Protein AF-A0A948VVG9-F1 (afdb_monomer)

Foldseek 3Di:
DDDPAQAELLFWKKFAALDDDDPDQRIAIDGNVDPPDPVGPDMDANVDPCNNPDDPVVSLVVLVVVLCCCCVPSVDDSVSSVVRSVSHVVNVVVCVVVVNPDD

pLDDT: mean 84.15, std 14.09, range [35.78, 97.31]

Secondary structure (DSSP, 8-state):
--------GGGEEEEE---SSSSS-SEEEEETTSPP-TT-SEEEETTSHHHHHS-HHHHHHHHHHHHHHHHHTS---HHHHHHHHTTSHHHHHHHHHTT----

Solvent-accessible surface area (backbone atoms only — not comparable to full-atom values): 6092 Å² total; per-residue (Å²): 135,84,81,94,54,77,31,55,69,86,28,31,25,42,35,34,45,84,70,89,83,63,103,60,74,57,34,44,62,47,45,65,86,54,74,84,59,86,90,35,93,38,73,51,36,44,88,32,66,69,50,63,73,40,52,78,67,55,41,50,52,49,48,53,50,48,53,49,42,43,32,74,71,59,62,40,59,60,66,52,43,48,59,26,53,52,34,21,57,64,55,45,55,51,39,51,74,76,69,52,76,84,131

Sequence (103 aa):
MGSEYDIPLERAQINWEPQEGLNLPPVEVVGSNVDDDFRYDNSWGASNIEFVEASKQEKLEMLFAQFVFITAVDGMPADAALKAFRQIPEFRASLAKIGWQGD

Radius of gyration: 12.96 Å; Cα contacts (8 Å, |Δi|>4): 135; chains: 1; bounding box: 31×29×36 Å

Mean predicted aligned error: 6.01 Å

Structure (mmCIF, N/CA/C/O backbone):
data_AF-A0A948VVG9-F1
#
_entry.id   AF-A0A948VVG9-F1
#
loop_
_atom_site.group_PDB
_atom_site.id
_atom_site.type_symbol
_atom_site.label_atom_id
_atom_site.label_alt_id
_atom_site.label_comp_id
_atom_site.label_asym_id
_atom_site.label_entity_id
_atom_site.label_seq_id
_atom_site.pdbx_PDB_ins_code
_atom_site.Cartn_x
_atom_site.Cartn_y
_atom_site.Cartn_z
_atom_site.occupancy
_atom_site.B_iso_or_equiv
_atom_site.auth_seq_id
_atom_site.auth_comp_id
_atom_site.auth_asym_id
_atom_site.auth_atom_id
_atom_site.pdbx_PDB_model_num
ATOM 1 N N . MET A 1 1 ? -1.911 -16.455 -12.155 1.00 35.78 1 MET A N 1
ATOM 2 C CA . MET A 1 1 ? -1.390 -17.292 -11.055 1.00 35.78 1 MET A CA 1
ATOM 3 C C . MET A 1 1 ? -1.424 -16.422 -9.820 1.00 35.78 1 MET A C 1
ATOM 5 O O . MET A 1 1 ? -0.815 -15.365 -9.850 1.00 35.78 1 MET A O 1
ATOM 9 N N . GLY A 1 2 ? -2.281 -16.762 -8.858 1.00 43.09 2 GLY A N 1
ATOM 10 C CA . GLY A 1 2 ? -2.575 -15.905 -7.713 1.00 43.09 2 GLY A CA 1
ATOM 11 C C . GLY A 1 2 ? -1.442 -15.894 -6.698 1.00 43.09 2 GLY A C 1
ATOM 12 O O . GLY A 1 2 ? -0.865 -16.939 -6.406 1.00 43.09 2 GLY A O 1
ATOM 13 N N . SER A 1 3 ? -1.157 -14.727 -6.141 1.00 45.66 3 SER A N 1
ATOM 14 C CA . SER A 1 3 ? -0.496 -14.622 -4.848 1.00 45.66 3 SER A CA 1
ATOM 15 C C . SER A 1 3 ? -1.575 -14.538 -3.766 1.00 45.66 3 SER A C 1
ATOM 17 O O . SER A 1 3 ? -1.950 -13.469 -3.300 1.00 45.66 3 SER A O 1
ATOM 19 N N . GLU A 1 4 ? -2.088 -15.700 -3.353 1.00 54.66 4 GLU A N 1
ATOM 20 C CA . GLU A 1 4 ? -2.772 -15.881 -2.059 1.00 54.66 4 GLU A CA 1
ATOM 21 C C . GLU A 1 4 ? -1.749 -15.867 -0.907 1.00 54.66 4 GLU A C 1
ATOM 23 O O . GLU A 1 4 ? -1.745 -16.745 -0.047 1.00 54.66 4 GLU A O 1
ATOM 28 N N . TYR A 1 5 ? -0.820 -14.911 -0.908 1.00 74.69 5 TYR A N 1
ATOM 29 C CA . TYR A 1 5 ? 0.186 -14.812 0.138 1.00 74.69 5 TYR A CA 1
ATOM 30 C C . TYR A 1 5 ? 0.089 -13.462 0.816 1.00 74.69 5 TYR A C 1
ATOM 32 O O . TYR A 1 5 ? 0.200 -12.411 0.193 1.00 74.69 5 TYR A O 1
ATOM 40 N N . ASP A 1 6 ? -0.116 -13.534 2.122 1.00 91.19 6 ASP A N 1
ATOM 41 C CA . ASP A 1 6 ? -0.043 -12.394 3.009 1.00 91.19 6 ASP A CA 1
ATOM 42 C C . ASP A 1 6 ? 1.380 -11.834 3.009 1.00 91.19 6 ASP A C 1
ATOM 44 O O . ASP A 1 6 ? 2.344 -12.534 3.332 1.00 91.19 6 ASP A O 1
ATOM 48 N N . ILE A 1 7 ? 1.501 -10.558 2.660 1.00 92.88 7 ILE A N 1
ATOM 49 C CA . ILE A 1 7 ? 2.765 -9.831 2.677 1.00 92.88 7 ILE A CA 1
ATOM 50 C C . ILE A 1 7 ? 2.794 -9.017 3.969 1.00 92.88 7 ILE A C 1
ATOM 52 O O . ILE A 1 7 ? 1.956 -8.130 4.144 1.00 92.88 7 ILE A O 1
ATOM 56 N N . PRO A 1 8 ? 3.716 -9.310 4.904 1.00 93.38 8 PRO A N 1
ATOM 57 C CA . PRO A 1 8 ? 3.755 -8.597 6.171 1.00 93.38 8 PRO A CA 1
ATOM 58 C C . PRO A 1 8 ? 4.069 -7.123 5.927 1.00 93.38 8 PRO A C 1
ATOM 60 O O . PRO A 1 8 ? 4.902 -6.791 5.081 1.00 93.38 8 PRO A O 1
ATOM 63 N N . LEU A 1 9 ? 3.433 -6.249 6.709 1.00 94.38 9 LEU A N 1
ATOM 64 C CA . LEU A 1 9 ? 3.561 -4.794 6.594 1.00 94.38 9 LEU A CA 1
ATOM 65 C C . LEU A 1 9 ? 5.013 -4.309 6.486 1.00 94.38 9 LEU A C 1
ATOM 67 O O . LEU A 1 9 ? 5.316 -3.431 5.688 1.00 94.38 9 LEU A O 1
ATOM 71 N N . GLU A 1 10 ? 5.920 -4.894 7.266 1.00 93.56 10 GLU A N 1
ATOM 72 C CA . GLU A 1 10 ? 7.334 -4.501 7.308 1.00 93.56 10 GLU A CA 1
ATOM 73 C C . GLU A 1 10 ? 8.108 -4.796 6.014 1.00 93.56 10 GLU A C 1
ATOM 75 O O . GLU A 1 10 ? 9.197 -4.267 5.818 1.00 93.56 10 GLU A O 1
ATOM 80 N N . ARG A 1 11 ? 7.551 -5.637 5.139 1.00 92.44 11 ARG A N 1
ATOM 81 C CA . ARG A 1 11 ? 8.155 -6.042 3.867 1.00 92.44 11 ARG A CA 1
ATOM 82 C C . ARG A 1 11 ? 7.355 -5.564 2.667 1.00 92.44 11 ARG A C 1
ATOM 84 O O . ARG A 1 11 ? 7.749 -5.869 1.551 1.00 92.44 11 ARG A O 1
ATOM 91 N N . ALA A 1 12 ? 6.233 -4.885 2.875 1.00 93.38 12 ALA A N 1
ATOM 92 C CA . ALA A 1 12 ? 5.348 -4.510 1.790 1.00 93.38 12 ALA A CA 1
ATOM 93 C C . ALA A 1 12 ? 5.981 -3.421 0.918 1.00 93.38 12 ALA A C 1
ATOM 95 O O . ALA A 1 12 ? 6.333 -2.345 1.401 1.00 93.38 1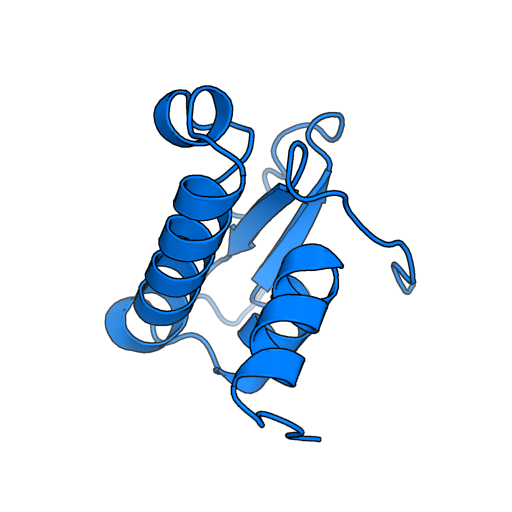2 ALA A O 1
ATOM 96 N N . GLN A 1 13 ? 6.083 -3.701 -0.373 1.00 93.12 13 GLN A N 1
ATOM 97 C CA . GLN A 1 13 ? 6.386 -2.731 -1.411 1.00 93.12 13 GLN A CA 1
ATOM 98 C C . GLN A 1 13 ? 5.235 -2.728 -2.412 1.00 93.12 13 GLN A C 1
ATOM 100 O O . GLN A 1 13 ? 4.774 -3.783 -2.837 1.00 93.12 13 GLN A O 1
ATOM 105 N N . ILE A 1 14 ? 4.744 -1.544 -2.745 1.00 92.56 14 ILE A N 1
ATOM 106 C CA . ILE A 1 14 ? 3.654 -1.317 -3.686 1.00 92.56 14 ILE A CA 1
ATOM 107 C C . ILE A 1 14 ? 4.277 -0.884 -5.003 1.00 92.56 14 ILE A C 1
ATOM 109 O O . ILE A 1 14 ? 5.036 0.082 -5.015 1.00 92.56 14 ILE A O 1
ATOM 113 N N . ASN A 1 15 ? 3.914 -1.555 -6.088 1.00 91.50 15 ASN A N 1
ATOM 114 C CA . ASN A 1 15 ? 4.293 -1.198 -7.448 1.00 91.50 15 ASN A CA 1
ATOM 115 C C . ASN A 1 15 ? 3.026 -0.814 -8.224 1.00 91.50 15 ASN A C 1
ATOM 117 O O . ASN A 1 15 ? 1.991 -1.469 -8.070 1.00 91.50 15 ASN A O 1
ATOM 121 N N . TRP A 1 16 ? 3.071 0.240 -9.034 1.00 91.06 16 TRP A N 1
ATOM 122 C CA . TRP A 1 16 ? 1.933 0.634 -9.870 1.00 91.06 16 TRP A CA 1
ATOM 123 C C . TRP A 1 16 ? 2.383 1.359 -11.135 1.00 91.06 16 TRP A C 1
ATOM 125 O O . TRP A 1 16 ? 3.464 1.940 -11.195 1.00 91.06 16 TRP A O 1
ATOM 135 N N . GLU A 1 17 ? 1.548 1.303 -12.166 1.00 85.94 17 GLU A N 1
ATOM 136 C CA . GLU A 1 17 ? 1.791 2.004 -13.424 1.00 85.94 17 GLU A CA 1
ATOM 137 C C . GLU A 1 17 ? 0.461 2.518 -13.979 1.00 85.94 17 GLU A C 1
ATOM 139 O O . GLU A 1 17 ? -0.475 1.726 -14.124 1.00 85.94 17 GLU A O 1
ATOM 144 N N . PRO A 1 18 ? 0.361 3.812 -14.329 1.00 71.56 18 PRO A N 1
ATOM 145 C CA . PRO A 1 18 ? -0.877 4.349 -14.871 1.00 71.56 18 PRO A CA 1
ATOM 146 C C . PRO A 1 18 ? -1.305 3.871 -16.262 1.00 71.56 18 PRO A C 1
ATOM 148 O O . PRO A 1 18 ? -2.399 4.216 -16.712 1.00 71.56 18 PRO A O 1
ATOM 151 N N . GLN A 1 19 ? -0.465 3.112 -16.969 1.00 65.62 19 GLN A N 1
ATOM 152 C CA . GLN A 1 19 ? -0.664 2.805 -18.385 1.00 65.62 19 GLN A CA 1
ATOM 153 C C . GLN A 1 19 ? -1.526 1.567 -18.662 1.00 65.62 19 GLN A C 1
ATOM 155 O O . GLN A 1 19 ? -1.280 0.463 -18.178 1.00 65.62 19 GLN A O 1
ATOM 160 N N . GLU A 1 20 ? -2.468 1.734 -19.592 1.00 62.16 20 GLU A N 1
ATOM 161 C CA . GLU A 1 20 ? -3.092 0.639 -20.333 1.00 62.16 20 GLU A CA 1
ATOM 162 C C . GLU A 1 20 ? -2.134 0.134 -21.429 1.00 62.16 20 GLU A C 1
ATOM 164 O O . GLU A 1 20 ? -1.714 0.902 -22.294 1.00 62.16 20 GLU A O 1
ATOM 169 N N . GLY A 1 21 ? -1.807 -1.163 -21.443 1.00 58.03 21 GLY A N 1
ATOM 170 C CA . GLY A 1 21 ? -1.099 -1.770 -22.584 1.00 58.03 21 GLY A CA 1
ATOM 171 C C . GLY A 1 21 ? -0.225 -2.979 -22.263 1.00 58.03 21 GLY A C 1
ATOM 172 O O . GLY A 1 21 ? 0.027 -3.806 -23.141 1.00 58.03 21 GLY A O 1
ATOM 173 N N . LEU A 1 22 ? 0.193 -3.136 -21.009 1.00 59.75 22 LEU A N 1
ATOM 174 C CA . LEU A 1 22 ? 0.822 -4.359 -20.514 1.00 59.75 22 LEU A CA 1
ATOM 175 C C . LEU A 1 22 ? -0.275 -5.213 -19.860 1.00 59.75 22 LEU A C 1
ATOM 177 O O . LEU A 1 22 ? -1.089 -4.688 -19.110 1.00 59.75 22 LEU A O 1
ATOM 181 N N . ASN A 1 23 ? -0.336 -6.521 -20.136 1.00 67.31 23 ASN A N 1
ATOM 182 C CA . ASN A 1 23 ? -1.279 -7.464 -19.493 1.00 67.31 23 ASN A CA 1
ATOM 183 C C . ASN A 1 23 ? -0.918 -7.712 -18.006 1.00 67.31 23 ASN A C 1
ATOM 185 O O . ASN A 1 23 ? -0.811 -8.854 -17.554 1.00 67.31 23 ASN A O 1
ATOM 189 N N . LEU A 1 24 ? -0.662 -6.644 -17.258 1.00 65.56 24 LEU A N 1
ATOM 190 C CA . LEU A 1 24 ? -0.222 -6.628 -15.872 1.00 65.56 24 LEU A CA 1
ATOM 191 C C . LEU A 1 24 ? -1.322 -6.038 -14.990 1.00 65.56 24 LEU A C 1
ATOM 193 O O . LEU A 1 24 ? -2.131 -5.244 -15.473 1.00 65.56 24 LEU A O 1
ATOM 197 N N . PRO A 1 25 ? -1.396 -6.425 -13.706 1.00 69.19 25 PRO A N 1
ATOM 198 C CA . PRO A 1 25 ? -2.278 -5.731 -12.784 1.00 69.19 25 PRO A CA 1
ATOM 199 C C . PRO A 1 25 ? -1.815 -4.267 -12.637 1.00 69.19 25 PRO A C 1
ATOM 201 O O . PRO A 1 25 ? -0.611 -4.029 -12.553 1.00 69.19 25 PRO A O 1
ATOM 204 N N . PRO A 1 26 ? -2.736 -3.288 -12.581 1.00 81.69 26 PRO A N 1
ATOM 205 C CA . PRO A 1 26 ? -2.381 -1.863 -12.514 1.00 81.69 26 PRO A CA 1
ATOM 206 C C . PRO A 1 26 ? -1.688 -1.484 -11.195 1.00 81.69 26 PRO A C 1
ATOM 208 O O . PRO A 1 26 ? -0.943 -0.512 -11.136 1.00 81.69 26 PRO A O 1
ATOM 211 N N . VAL A 1 27 ? -1.916 -2.275 -10.141 1.00 89.62 27 VAL A N 1
ATOM 212 C CA . VAL A 1 27 ? -1.256 -2.162 -8.837 1.00 89.62 27 VAL A CA 1
ATOM 213 C C . VAL A 1 27 ? -0.900 -3.565 -8.351 1.00 89.62 27 VAL A C 1
ATOM 215 O O . VAL A 1 27 ? -1.725 -4.481 -8.420 1.00 89.62 27 VAL A O 1
ATOM 218 N N . GLU A 1 28 ? 0.305 -3.726 -7.820 1.00 91.19 28 GLU A N 1
ATOM 219 C CA . GLU A 1 28 ? 0.812 -4.954 -7.216 1.00 91.19 28 GLU A CA 1
ATOM 220 C C . GLU A 1 28 ? 1.426 -4.647 -5.843 1.00 91.19 28 GLU A C 1
ATOM 222 O O . GLU A 1 28 ? 1.966 -3.567 -5.615 1.00 91.19 28 GLU A O 1
ATOM 227 N N . VAL A 1 29 ? 1.330 -5.594 -4.908 1.00 91.50 29 VAL A N 1
ATOM 228 C CA . VAL A 1 29 ? 2.093 -5.557 -3.656 1.00 91.50 29 VAL A CA 1
ATOM 229 C C . VAL A 1 29 ? 3.037 -6.747 -3.666 1.00 91.50 29 VAL A C 1
ATOM 231 O O . VAL A 1 29 ? 2.601 -7.878 -3.872 1.00 91.50 29 VAL A O 1
ATOM 234 N N . VAL A 1 30 ? 4.319 -6.490 -3.434 1.00 90.50 30 VAL A N 1
ATOM 235 C CA . VAL A 1 30 ? 5.386 -7.490 -3.358 1.00 90.50 30 VAL A CA 1
ATOM 236 C C . VAL A 1 30 ? 6.094 -7.414 -2.005 1.00 90.50 30 VAL A C 1
ATOM 238 O O . VAL A 1 30 ? 5.949 -6.449 -1.252 1.00 90.50 30 VAL A O 1
ATOM 241 N N . GLY A 1 31 ? 6.833 -8.467 -1.657 1.00 87.62 31 GLY A N 1
ATOM 242 C CA . GLY A 1 31 ? 7.673 -8.480 -0.461 1.00 87.62 31 GLY A CA 1
ATOM 243 C C . GLY A 1 31 ? 9.077 -7.939 -0.743 1.00 87.62 31 GLY A C 1
ATOM 244 O O . GLY A 1 31 ? 9.629 -8.210 -1.799 1.00 87.62 31 GLY A O 1
ATOM 245 N N . SER A 1 32 ? 9.711 -7.315 0.249 1.00 77.00 32 SER A N 1
ATOM 246 C CA . SER A 1 32 ? 11.053 -6.695 0.225 1.00 77.00 32 SER A CA 1
ATOM 247 C C . SER A 1 32 ? 12.235 -7.570 -0.228 1.00 77.00 32 SER A C 1
ATOM 249 O O . SER A 1 32 ? 13.361 -7.093 -0.265 1.00 77.00 32 SER A O 1
ATOM 251 N N . ASN A 1 33 ? 12.019 -8.867 -0.470 1.00 69.06 33 ASN A N 1
ATOM 252 C CA . ASN A 1 33 ? 13.060 -9.776 -0.974 1.00 69.06 33 ASN A CA 1
ATOM 253 C C . ASN A 1 33 ? 12.859 -10.094 -2.464 1.00 69.06 33 ASN A C 1
ATOM 255 O O . ASN A 1 33 ? 13.501 -11.004 -2.982 1.00 69.06 33 ASN A O 1
ATOM 259 N N . VAL A 1 34 ? 11.905 -9.428 -3.109 1.00 66.94 34 VAL A N 1
ATOM 260 C CA . VAL A 1 34 ? 11.708 -9.461 -4.552 1.00 66.94 34 VAL A CA 1
ATOM 261 C C . VAL A 1 34 ? 12.448 -8.245 -5.094 1.00 66.94 34 VAL A C 1
ATOM 263 O O . VAL A 1 34 ? 12.266 -7.151 -4.563 1.00 66.94 34 VAL A O 1
ATOM 266 N N . ASP A 1 35 ? 13.316 -8.452 -6.085 1.00 62.66 35 ASP A N 1
ATOM 267 C CA . ASP A 1 35 ? 13.967 -7.344 -6.788 1.00 62.66 35 ASP A CA 1
ATOM 268 C C . ASP A 1 35 ? 12.900 -6.387 -7.337 1.00 62.66 35 ASP A C 1
ATOM 270 O O . ASP A 1 35 ? 11.795 -6.828 -7.673 1.00 62.66 35 ASP A O 1
ATOM 274 N N . ASP A 1 36 ? 13.233 -5.095 -7.432 1.00 62.38 36 ASP A N 1
ATOM 275 C CA . ASP A 1 36 ? 12.345 -4.105 -8.038 1.00 62.38 36 ASP A CA 1
ATOM 276 C C . ASP A 1 36 ? 11.832 -4.627 -9.379 1.00 62.38 36 ASP A C 1
ATOM 278 O O . ASP A 1 36 ? 12.591 -5.045 -10.261 1.00 62.38 36 ASP A O 1
ATOM 282 N N . ASP A 1 37 ? 10.513 -4.644 -9.512 1.00 67.69 37 ASP A N 1
ATOM 283 C CA . ASP A 1 37 ? 9.890 -5.162 -10.706 1.00 67.69 37 ASP A CA 1
ATOM 284 C C . ASP A 1 37 ? 9.978 -4.113 -11.807 1.00 67.69 37 ASP A C 1
ATOM 286 O O . ASP A 1 37 ? 9.165 -3.194 -11.870 1.00 67.69 37 ASP A O 1
ATOM 290 N N . PHE A 1 38 ? 10.955 -4.286 -12.699 1.00 66.62 38 PHE A N 1
ATOM 291 C CA . PHE A 1 38 ? 11.213 -3.419 -13.853 1.00 66.62 38 PHE A CA 1
ATOM 292 C C . PHE A 1 38 ? 10.014 -3.238 -14.801 1.00 66.62 38 PHE A C 1
ATOM 294 O O . PHE A 1 38 ? 10.119 -2.501 -15.779 1.00 66.62 38 PHE A O 1
ATOM 301 N N . ARG A 1 39 ? 8.901 -3.949 -14.579 1.00 71.62 39 ARG A N 1
ATOM 302 C CA . ARG A 1 39 ? 7.641 -3.745 -15.300 1.00 71.62 39 ARG A CA 1
ATOM 303 C C . ARG A 1 39 ? 6.858 -2.517 -14.823 1.00 71.62 39 ARG A C 1
ATOM 305 O O . ARG A 1 39 ? 5.947 -2.106 -15.536 1.00 71.62 39 ARG A O 1
ATOM 312 N N . TYR A 1 40 ? 7.170 -1.986 -13.644 1.00 75.38 40 TYR A N 1
ATOM 313 C CA . TYR A 1 40 ? 6.517 -0.821 -13.056 1.00 75.38 40 TYR A CA 1
ATOM 314 C C . TYR A 1 40 ? 7.522 0.321 -12.924 1.00 75.38 40 TYR A C 1
ATOM 316 O O . TYR A 1 40 ? 8.605 0.118 -12.376 1.00 75.38 40 TYR A O 1
ATOM 324 N N . ASP A 1 41 ? 7.153 1.524 -13.368 1.00 81.81 41 ASP A N 1
ATOM 325 C CA . ASP A 1 41 ? 8.025 2.695 -13.216 1.00 81.81 41 ASP A CA 1
ATOM 326 C C . ASP A 1 41 ? 7.869 3.349 -11.831 1.00 81.81 41 ASP A C 1
ATOM 328 O O . ASP A 1 41 ? 8.727 4.130 -11.411 1.00 81.81 41 ASP A O 1
ATOM 332 N N . ASN A 1 42 ? 6.800 3.013 -11.094 1.00 87.69 42 ASN A N 1
ATOM 333 C CA . ASN A 1 42 ? 6.530 3.549 -9.761 1.00 87.69 42 ASN A CA 1
ATOM 334 C C . ASN A 1 42 ? 6.549 2.448 -8.700 1.00 87.69 42 ASN A C 1
ATOM 336 O O . ASN A 1 42 ? 5.849 1.435 -8.811 1.00 87.69 42 ASN A O 1
ATOM 340 N N . SER A 1 43 ? 7.311 2.685 -7.631 1.00 90.62 43 SER A N 1
ATOM 341 C CA . SER A 1 43 ? 7.342 1.831 -6.448 1.00 90.62 43 SER A CA 1
ATOM 342 C C . SER A 1 43 ? 7.474 2.644 -5.158 1.00 90.62 43 SER A C 1
ATOM 344 O O . SER A 1 43 ? 8.034 3.743 -5.137 1.00 90.62 43 SER A O 1
ATOM 346 N N . TRP A 1 44 ? 6.925 2.120 -4.059 1.00 92.62 44 TRP A N 1
ATOM 347 C CA . TRP A 1 44 ? 7.036 2.720 -2.725 1.00 92.62 44 TRP A CA 1
ATOM 348 C C . TRP A 1 44 ? 6.801 1.681 -1.614 1.00 92.62 44 TRP A C 1
ATOM 350 O O . TRP A 1 44 ? 6.109 0.690 -1.828 1.00 92.62 44 TRP A O 1
ATOM 360 N N . GLY A 1 45 ? 7.335 1.895 -0.408 1.00 91.44 45 GLY A N 1
ATOM 361 C CA . GLY A 1 45 ? 7.148 1.004 0.747 1.00 91.44 45 GLY A CA 1
ATOM 362 C C . GLY A 1 45 ? 8.482 0.530 1.307 1.00 91.44 45 GLY A C 1
ATOM 363 O O . GLY A 1 45 ? 9.297 1.352 1.702 1.00 91.44 45 GLY A O 1
ATOM 364 N N . ALA A 1 46 ? 8.736 -0.778 1.344 1.00 90.75 46 ALA A N 1
ATOM 365 C CA . ALA A 1 46 ? 9.953 -1.347 1.936 1.00 90.75 46 ALA A CA 1
ATOM 366 C C . ALA A 1 46 ? 11.281 -0.893 1.284 1.00 90.75 46 ALA A C 1
ATOM 368 O O . ALA A 1 46 ? 12.332 -1.029 1.908 1.00 90.75 46 ALA A O 1
ATOM 369 N N . SER A 1 47 ? 11.247 -0.327 0.074 1.00 86.38 47 SER A N 1
ATOM 370 C CA . SER A 1 47 ? 12.390 0.328 -0.582 1.00 86.38 47 SER A CA 1
ATOM 371 C C . SER A 1 47 ? 12.651 1.765 -0.092 1.00 86.38 47 SER A C 1
ATOM 373 O O . SER A 1 47 ? 13.690 2.350 -0.400 1.00 86.38 47 SER A O 1
ATOM 375 N N . ASN A 1 48 ? 11.737 2.351 0.688 1.00 90.75 48 ASN A N 1
ATOM 376 C CA . ASN A 1 48 ? 11.815 3.711 1.214 1.00 90.75 48 ASN A CA 1
ATOM 377 C C . ASN A 1 48 ? 12.280 3.714 2.684 1.00 90.75 48 ASN A C 1
ATOM 379 O O . ASN A 1 48 ? 11.669 3.080 3.545 1.00 90.75 48 ASN A O 1
ATOM 383 N N . ILE A 1 49 ? 13.343 4.467 2.986 1.00 91.69 49 ILE A N 1
ATOM 384 C CA . ILE A 1 49 ? 13.947 4.497 4.328 1.00 91.69 49 ILE A CA 1
ATOM 385 C C . ILE A 1 49 ? 12.996 5.025 5.412 1.00 91.69 49 ILE A C 1
ATOM 387 O O . ILE A 1 49 ? 12.958 4.464 6.504 1.00 91.69 49 ILE A O 1
ATOM 391 N N . GLU A 1 50 ? 12.177 6.035 5.106 1.00 94.56 50 GLU A N 1
ATOM 392 C CA . GLU A 1 50 ? 11.214 6.601 6.059 1.00 94.56 50 GLU A CA 1
ATOM 393 C C . GLU A 1 50 ? 10.152 5.564 6.421 1.00 94.56 50 GLU A C 1
ATOM 395 O O . GLU A 1 50 ? 9.803 5.405 7.591 1.00 94.56 50 GLU A O 1
ATOM 400 N N . PHE A 1 51 ? 9.689 4.797 5.429 1.00 94.56 51 PHE A N 1
ATOM 401 C CA . PHE A 1 51 ? 8.788 3.683 5.682 1.00 94.56 51 PHE A CA 1
ATOM 402 C C . PHE A 1 51 ? 9.463 2.613 6.534 1.00 94.56 51 PHE A C 1
ATOM 404 O O . PHE A 1 51 ? 8.849 2.135 7.476 1.00 94.56 51 PHE A O 1
ATOM 411 N N . VAL A 1 52 ? 10.711 2.231 6.249 1.00 93.44 52 VAL A N 1
ATOM 412 C CA . VAL A 1 52 ? 11.427 1.191 7.009 1.00 93.44 52 VAL A CA 1
ATOM 413 C C . VAL A 1 52 ? 11.572 1.569 8.487 1.00 93.44 52 VAL A C 1
ATOM 415 O O . VAL A 1 52 ? 11.281 0.737 9.357 1.00 93.44 52 VAL A O 1
ATOM 418 N N . GLU A 1 53 ? 11.967 2.812 8.767 1.00 95.56 53 GLU A N 1
ATOM 419 C CA . GLU A 1 53 ? 12.228 3.329 10.117 1.00 95.56 53 GLU A CA 1
ATOM 420 C C . GLU A 1 53 ? 10.954 3.650 10.913 1.00 95.56 53 GLU A C 1
ATOM 422 O O . GLU A 1 53 ? 10.981 3.647 12.146 1.00 95.56 53 GLU A O 1
ATOM 427 N N . ALA A 1 54 ? 9.828 3.871 10.231 1.00 96.81 54 ALA A N 1
ATOM 428 C CA . ALA A 1 54 ? 8.553 4.181 10.859 1.00 96.81 54 ALA A CA 1
ATOM 429 C C . ALA A 1 54 ? 8.040 3.062 11.786 1.00 96.81 54 ALA A C 1
ATOM 431 O O . ALA A 1 54 ? 8.228 1.852 11.569 1.00 96.81 54 ALA A O 1
ATOM 432 N N . SER A 1 55 ? 7.309 3.469 12.826 1.00 97.31 55 SER A N 1
ATOM 433 C CA . SER A 1 55 ? 6.574 2.550 13.689 1.00 97.31 55 SER A CA 1
ATOM 434 C C . SER A 1 55 ? 5.469 1.823 12.917 1.00 97.31 55 SER A C 1
ATOM 436 O O . SER A 1 55 ? 5.056 2.210 11.825 1.00 97.31 55 SER A O 1
ATOM 438 N N . LYS A 1 56 ? 4.922 0.757 13.511 1.00 95.00 56 LYS A N 1
ATOM 439 C CA . LYS A 1 56 ? 3.819 -0.005 12.906 1.00 95.00 56 LYS A CA 1
ATOM 440 C C . LYS A 1 56 ? 2.605 0.869 12.562 1.00 95.00 56 LYS A C 1
ATOM 442 O O . LYS A 1 56 ? 1.968 0.644 11.538 1.00 95.00 56 LYS A O 1
ATOM 447 N N . GLN A 1 57 ? 2.271 1.819 13.434 1.00 94.69 57 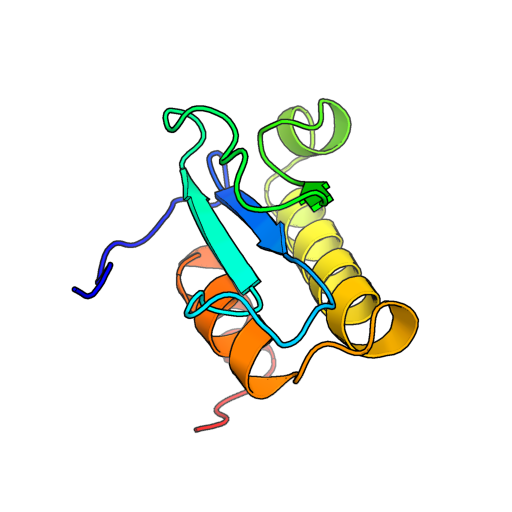GLN A N 1
ATOM 448 C CA . GLN A 1 57 ? 1.122 2.700 13.239 1.00 94.69 57 GLN A CA 1
ATOM 449 C C . GLN A 1 57 ? 1.391 3.708 12.115 1.00 94.69 57 GLN A C 1
ATOM 451 O O . GLN A 1 57 ? 0.566 3.840 11.217 1.00 94.69 57 GLN A O 1
ATOM 456 N N . GLU A 1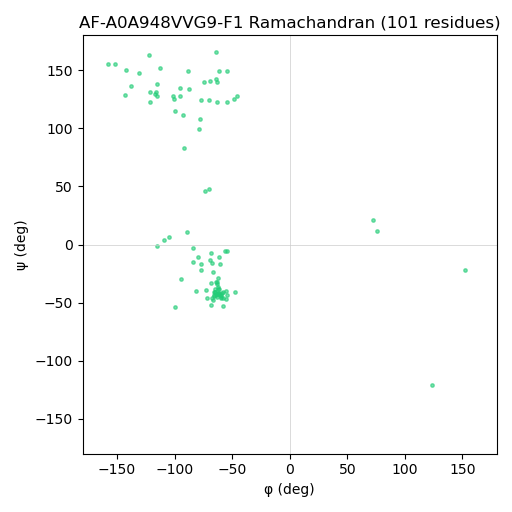 58 ? 2.569 4.333 12.111 1.00 96.31 58 GLU A N 1
ATOM 457 C CA . GLU A 1 58 ? 2.974 5.274 11.059 1.00 96.31 58 GLU A CA 1
ATOM 458 C C . GLU A 1 58 ? 3.036 4.586 9.688 1.00 96.31 58 GLU A C 1
ATOM 460 O O . GLU A 1 58 ? 2.501 5.112 8.719 1.00 96.31 58 GLU A O 1
ATOM 465 N N . LYS A 1 59 ? 3.569 3.357 9.603 1.00 96.06 59 LYS A N 1
ATOM 466 C CA . LYS A 1 59 ? 3.551 2.549 8.367 1.00 96.06 59 LYS A CA 1
ATOM 467 C C . LYS A 1 59 ? 2.138 2.369 7.813 1.00 96.06 59 LYS A C 1
ATOM 469 O O . LYS A 1 59 ? 1.931 2.482 6.608 1.00 96.06 59 LYS A O 1
ATOM 474 N N . LEU A 1 60 ? 1.158 2.090 8.675 1.00 95.38 60 LEU A N 1
ATOM 475 C CA . LEU A 1 60 ? -0.239 1.950 8.255 1.00 95.38 60 LEU A CA 1
ATOM 476 C C . LEU A 1 60 ? -0.814 3.271 7.743 1.00 95.38 60 LEU A C 1
ATOM 478 O O . LEU A 1 60 ? -1.474 3.277 6.708 1.00 95.38 60 LEU A O 1
ATOM 482 N N . GLU A 1 61 ? -0.554 4.379 8.434 1.00 94.94 61 GLU A N 1
ATOM 483 C CA . GLU A 1 61 ? -0.983 5.717 8.008 1.00 94.94 61 GLU A CA 1
ATOM 484 C C . GLU A 1 61 ? -0.380 6.098 6.656 1.00 94.94 61 GLU A C 1
ATOM 486 O O . GLU A 1 61 ? -1.101 6.557 5.768 1.00 94.94 61 GLU A O 1
ATOM 491 N N . MET A 1 62 ? 0.910 5.824 6.460 1.00 96.19 62 MET A N 1
ATOM 492 C CA . MET A 1 62 ? 1.572 6.055 5.184 1.00 96.19 62 MET A CA 1
ATOM 493 C C . MET A 1 62 ? 1.011 5.153 4.074 1.00 96.19 62 MET A C 1
ATOM 495 O O . MET A 1 62 ? 0.805 5.635 2.966 1.00 96.19 62 MET A O 1
ATOM 499 N N . LEU A 1 63 ? 0.676 3.882 4.350 1.00 95.19 63 LEU A N 1
ATOM 500 C CA . LEU A 1 63 ? -0.014 3.029 3.369 1.00 95.19 63 LEU A CA 1
ATOM 501 C C . LEU A 1 63 ? -1.391 3.583 2.986 1.00 95.19 63 LEU A C 1
ATOM 503 O O . LEU A 1 63 ? -1.749 3.559 1.812 1.00 95.19 63 LEU A O 1
ATOM 507 N N . PHE A 1 64 ? -2.172 4.093 3.941 1.00 94.62 64 PHE A N 1
ATOM 508 C CA . PHE A 1 64 ? -3.447 4.742 3.620 1.00 94.62 64 PHE A CA 1
ATOM 509 C C . PHE A 1 64 ? -3.243 5.997 2.768 1.00 94.62 64 PHE A C 1
ATOM 511 O O . PHE A 1 64 ? -3.968 6.191 1.792 1.00 94.62 64 PHE A O 1
ATOM 518 N N . ALA A 1 65 ? -2.245 6.820 3.095 1.00 95.38 65 ALA A N 1
ATOM 519 C CA . ALA A 1 65 ? -1.892 7.986 2.292 1.00 95.38 65 ALA A CA 1
ATOM 520 C C . ALA A 1 65 ? -1.467 7.581 0.872 1.00 95.38 65 ALA A C 1
ATOM 522 O O . ALA A 1 65 ? -1.935 8.181 -0.094 1.00 95.38 65 ALA A O 1
ATOM 523 N N . GLN A 1 66 ? -0.669 6.519 0.736 1.00 95.56 66 GLN A N 1
ATOM 524 C CA . GLN A 1 66 ? -0.227 6.003 -0.556 1.00 95.56 66 GLN A CA 1
ATOM 525 C C . GLN A 1 66 ? -1.396 5.448 -1.379 1.00 95.56 66 GLN A C 1
ATOM 527 O O . GLN A 1 66 ? -1.490 5.719 -2.571 1.00 95.56 66 GLN A O 1
ATOM 532 N N . PHE A 1 67 ? -2.335 4.734 -0.753 1.00 95.19 67 PHE A N 1
ATOM 533 C CA . PHE A 1 67 ? -3.566 4.291 -1.411 1.00 95.19 67 PHE A CA 1
ATOM 534 C C . PHE A 1 67 ? -4.374 5.477 -1.962 1.00 95.19 67 PHE A C 1
ATOM 536 O O . PHE A 1 67 ? -4.820 5.451 -3.111 1.00 95.19 67 PHE A O 1
ATOM 543 N N . VAL A 1 68 ? -4.548 6.538 -1.165 1.00 94.38 68 VAL A N 1
ATOM 544 C CA . VAL A 1 68 ? -5.244 7.756 -1.609 1.00 94.38 68 VAL A CA 1
ATOM 545 C C .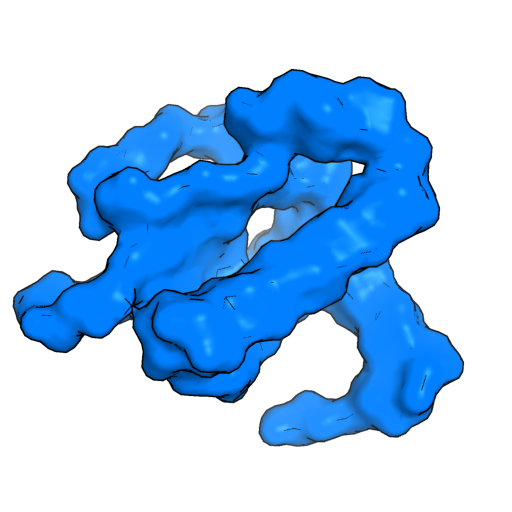 VAL A 1 68 ? -4.481 8.439 -2.739 1.00 94.38 68 VAL A C 1
ATOM 547 O O . VAL A 1 68 ? -5.097 8.831 -3.722 1.00 94.38 68 VAL A O 1
ATOM 550 N N . PHE A 1 69 ? -3.158 8.555 -2.637 1.00 94.12 69 PHE A N 1
ATOM 551 C CA . PHE A 1 69 ? -2.329 9.149 -3.683 1.00 9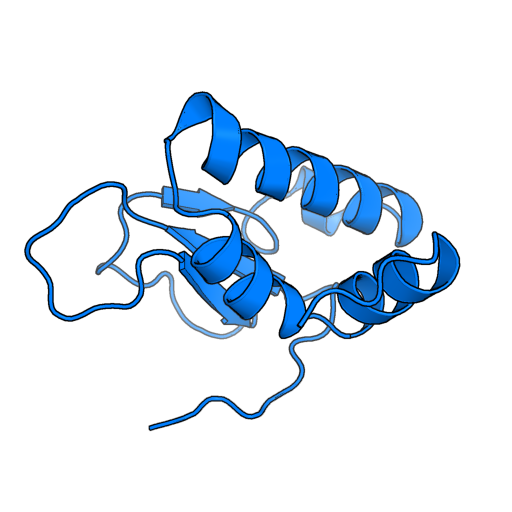4.12 69 PHE A CA 1
ATOM 552 C C . PHE A 1 69 ? -2.488 8.404 -5.014 1.00 94.12 69 PHE A C 1
ATOM 554 O O . PHE A 1 69 ? -2.868 9.003 -6.016 1.00 94.12 69 PHE A O 1
ATOM 561 N N . ILE A 1 70 ? -2.307 7.083 -5.005 1.00 92.56 70 ILE A N 1
ATOM 562 C CA . ILE A 1 70 ? -2.370 6.250 -6.211 1.00 92.56 70 ILE A CA 1
ATOM 563 C C . ILE A 1 70 ? -3.760 6.320 -6.871 1.00 92.56 70 ILE A C 1
ATOM 565 O O . ILE A 1 70 ? -3.878 6.371 -8.093 1.00 92.56 70 ILE A O 1
ATOM 569 N N . THR A 1 71 ? -4.833 6.354 -6.076 1.00 92.44 71 THR A N 1
ATOM 570 C CA . THR A 1 71 ? -6.209 6.381 -6.605 1.00 92.44 71 THR A CA 1
ATOM 571 C C . THR A 1 71 ? -6.675 7.775 -7.028 1.00 92.44 71 THR A C 1
ATOM 573 O O . THR A 1 71 ? -7.343 7.916 -8.050 1.00 92.44 71 THR A O 1
ATOM 576 N N . ALA A 1 72 ? -6.339 8.815 -6.264 1.00 91.62 72 ALA A N 1
ATOM 577 C CA . ALA A 1 72 ? -6.851 10.167 -6.476 1.00 91.62 72 ALA A CA 1
ATOM 578 C C . ALA A 1 72 ? -5.934 11.052 -7.333 1.00 91.62 72 ALA A C 1
ATOM 580 O O . ALA A 1 72 ? -6.433 11.957 -8.000 1.00 91.62 72 ALA A O 1
ATOM 581 N N . VAL A 1 73 ? -4.618 10.821 -7.296 1.00 90.38 73 VAL A N 1
ATOM 582 C CA . VAL A 1 73 ? -3.616 11.608 -8.037 1.00 90.38 73 VAL A CA 1
ATOM 583 C C . VAL A 1 73 ? -3.213 10.881 -9.312 1.00 90.38 73 VAL A C 1
ATOM 585 O O . VAL A 1 73 ? -3.373 11.440 -10.394 1.00 90.38 73 VAL A O 1
ATOM 588 N N . ASP A 1 74 ? -2.788 9.621 -9.197 1.00 88.56 74 ASP A N 1
ATOM 589 C CA . ASP A 1 74 ? -2.352 8.822 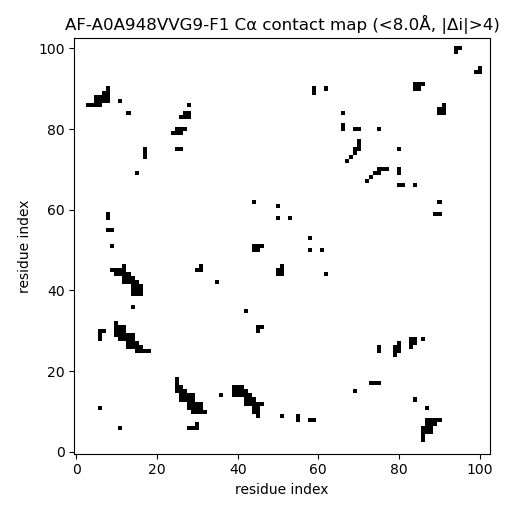-10.355 1.00 88.56 74 ASP A CA 1
ATOM 590 C C . ASP A 1 74 ? -3.518 8.152 -11.100 1.00 88.56 74 ASP A C 1
ATOM 592 O O . ASP A 1 74 ? -3.329 7.517 -12.136 1.00 88.56 74 ASP A O 1
ATOM 596 N N . GLY A 1 75 ? -4.746 8.320 -10.596 1.00 87.56 75 GLY A N 1
ATOM 597 C CA . GLY A 1 75 ? -5.973 7.913 -11.277 1.00 87.56 75 GLY A CA 1
ATOM 598 C C . GLY A 1 75 ? -6.209 6.404 -11.322 1.00 87.56 75 GLY A C 1
ATOM 599 O O . GLY A 1 75 ? -6.964 5.936 -12.175 1.00 87.56 75 GLY A O 1
ATOM 600 N N . MET A 1 76 ? -5.581 5.625 -10.435 1.00 89.31 76 MET A N 1
ATOM 601 C CA . MET A 1 76 ? -5.772 4.174 -10.422 1.00 89.31 76 MET A CA 1
ATOM 602 C C . MET A 1 76 ? -7.173 3.776 -9.965 1.00 89.31 76 MET A C 1
ATOM 604 O O . MET A 1 76 ? -7.690 4.344 -8.996 1.00 89.31 76 MET A O 1
ATOM 608 N N . PRO A 1 77 ? -7.779 2.748 -10.595 1.00 89.12 77 PRO A N 1
ATOM 609 C CA . PRO A 1 77 ? -9.033 2.187 -10.120 1.00 89.12 77 PRO A CA 1
ATOM 610 C C . PRO A 1 77 ? -8.920 1.765 -8.652 1.00 89.12 77 PRO A C 1
ATOM 612 O O . PRO A 1 77 ? -8.052 0.973 -8.268 1.00 89.12 77 PRO A O 1
ATOM 615 N N . ALA A 1 78 ? -9.798 2.322 -7.817 1.00 89.94 78 ALA A N 1
ATOM 616 C CA . ALA A 1 78 ? -9.746 2.123 -6.374 1.00 89.94 78 ALA A CA 1
ATOM 617 C C . ALA A 1 78 ? -9.956 0.658 -5.972 1.00 89.94 78 ALA A C 1
ATOM 619 O O . ALA A 1 78 ? -9.370 0.205 -4.994 1.00 89.94 78 ALA A O 1
ATOM 620 N N . ASP A 1 79 ? -10.749 -0.094 -6.734 1.00 89.81 79 ASP A N 1
ATOM 621 C CA . ASP A 1 79 ? -10.964 -1.529 -6.557 1.00 89.81 79 ASP A CA 1
ATOM 622 C C . ASP A 1 79 ? -9.685 -2.336 -6.825 1.00 89.81 79 ASP A C 1
ATOM 624 O O . ASP A 1 79 ? -9.327 -3.211 -6.033 1.00 89.81 79 ASP A O 1
ATOM 628 N N . ALA A 1 80 ? -8.952 -2.005 -7.890 1.00 88.50 80 ALA A N 1
ATOM 629 C CA . ALA A 1 80 ? -7.701 -2.668 -8.233 1.00 88.50 80 ALA A CA 1
ATOM 630 C C . ALA A 1 80 ? -6.604 -2.374 -7.199 1.00 88.50 80 ALA A C 1
ATOM 632 O O . ALA A 1 80 ? -5.959 -3.303 -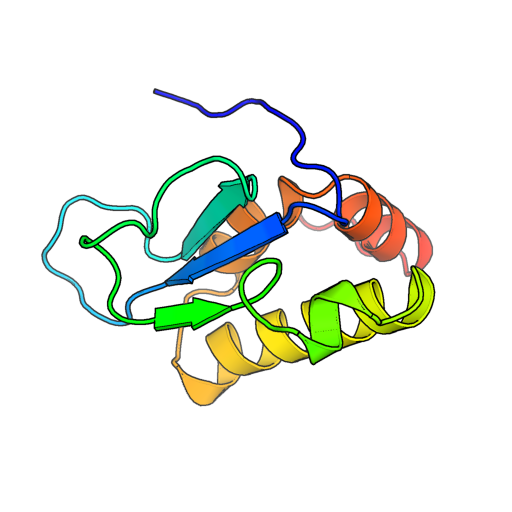6.703 1.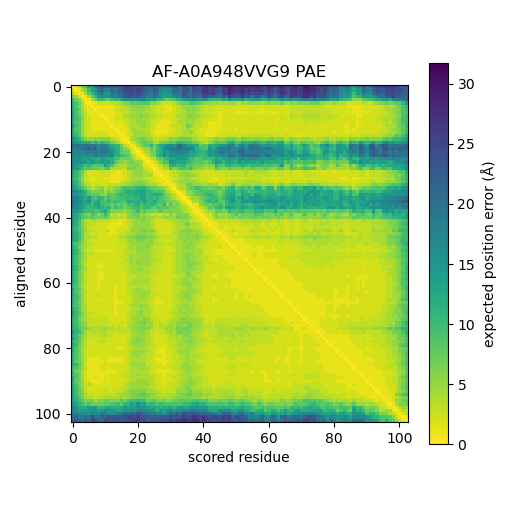00 88.50 80 ALA A O 1
ATOM 633 N N . ALA A 1 81 ? -6.455 -1.106 -6.801 1.00 91.31 81 ALA A N 1
ATOM 634 C CA . ALA A 1 81 ? -5.552 -0.713 -5.724 1.00 91.31 81 ALA A CA 1
ATOM 635 C C . ALA A 1 81 ? -5.937 -1.400 -4.403 1.00 91.31 81 ALA A C 1
ATOM 637 O O . ALA A 1 81 ? -5.090 -1.983 -3.728 1.00 91.31 81 ALA A O 1
ATOM 638 N N . LEU A 1 82 ? -7.225 -1.418 -4.049 1.00 92.38 82 LEU A N 1
ATOM 639 C CA . LEU A 1 82 ? -7.688 -2.003 -2.791 1.00 92.38 82 LEU A CA 1
ATOM 640 C C . LEU A 1 82 ? -7.439 -3.511 -2.766 1.00 92.38 82 LEU A C 1
ATOM 642 O O . LEU A 1 82 ? -6.988 -4.043 -1.752 1.00 92.38 82 LEU A O 1
ATOM 646 N N . LYS A 1 83 ? -7.682 -4.202 -3.883 1.00 91.19 83 LYS A N 1
ATOM 647 C CA . LYS A 1 83 ? -7.387 -5.629 -4.037 1.00 91.19 83 LYS A CA 1
ATOM 648 C C . LYS A 1 83 ? -5.904 -5.932 -3.813 1.00 91.19 83 LYS A C 1
ATOM 650 O O . LYS A 1 83 ? -5.595 -6.919 -3.148 1.00 91.19 83 LYS A O 1
ATOM 655 N N . ALA A 1 84 ? -5.003 -5.094 -4.325 1.00 92.25 84 ALA A N 1
ATOM 656 C CA . ALA A 1 84 ? -3.566 -5.249 -4.119 1.00 92.25 84 ALA A CA 1
ATOM 657 C C . ALA A 1 84 ? -3.169 -4.989 -2.655 1.00 92.25 84 ALA A C 1
ATOM 659 O O . ALA A 1 84 ? -2.576 -5.854 -2.015 1.00 92.25 84 ALA A O 1
ATOM 660 N N . PHE A 1 85 ? -3.579 -3.855 -2.078 1.00 94.38 85 PHE A N 1
ATOM 661 C CA . PHE A 1 85 ? -3.256 -3.473 -0.695 1.00 94.38 85 PHE A CA 1
ATOM 662 C C . PHE A 1 85 ? -3.823 -4.447 0.341 1.00 94.38 85 PHE A C 1
ATOM 664 O O . PHE A 1 85 ? -3.235 -4.658 1.402 1.00 94.38 85 PHE A O 1
ATOM 671 N N . ARG A 1 86 ? -4.946 -5.103 0.027 1.00 93.38 86 ARG A N 1
ATOM 672 C CA . ARG A 1 86 ? -5.500 -6.186 0.843 1.00 93.38 86 ARG A CA 1
ATOM 673 C C . ARG A 1 86 ? -4.565 -7.386 0.962 1.00 93.38 86 ARG A C 1
ATOM 675 O O . ARG A 1 86 ? -4.836 -8.212 1.815 1.00 93.38 86 ARG A O 1
ATOM 682 N N . GLN A 1 87 ? -3.472 -7.506 0.212 1.00 93.62 87 GLN A N 1
ATOM 683 C CA . GLN A 1 87 ? -2.451 -8.532 0.473 1.00 93.62 87 GLN A CA 1
ATOM 684 C C . GLN A 1 87 ? -1.668 -8.272 1.773 1.00 93.62 87 GLN A C 1
ATOM 686 O O . GLN A 1 87 ? -1.017 -9.180 2.277 1.00 93.62 87 GLN A O 1
ATOM 691 N N . ILE A 1 88 ? -1.779 -7.074 2.360 1.00 95.25 88 ILE A N 1
ATOM 692 C CA . ILE A 1 88 ? -1.136 -6.700 3.625 1.00 95.25 88 ILE A CA 1
ATOM 693 C C . ILE A 1 88 ? -2.110 -6.964 4.791 1.00 95.25 88 ILE A C 1
ATOM 695 O O . ILE A 1 88 ? -3.118 -6.254 4.921 1.00 95.25 88 ILE A O 1
ATOM 699 N N . PRO A 1 89 ? -1.856 -7.952 5.673 1.00 94.50 89 PRO A N 1
ATOM 700 C CA . PRO A 1 89 ? -2.797 -8.345 6.728 1.00 94.50 89 PRO A CA 1
ATOM 701 C C . PRO A 1 89 ? -3.164 -7.209 7.677 1.00 94.50 89 PRO A C 1
ATOM 703 O O . PRO A 1 89 ? -4.324 -7.055 8.060 1.00 94.50 89 PRO A O 1
ATOM 706 N N . GLU A 1 90 ? -2.188 -6.387 8.051 1.00 94.81 90 GLU A N 1
ATOM 707 C CA . GLU A 1 90 ? -2.398 -5.264 8.958 1.00 94.81 90 GLU A CA 1
ATOM 708 C C . GLU A 1 90 ? -3.254 -4.160 8.339 1.00 94.81 90 GLU A C 1
ATOM 710 O O . GLU A 1 90 ? -4.049 -3.533 9.045 1.00 94.81 90 GLU A O 1
ATOM 715 N N . PHE A 1 91 ? -3.145 -3.956 7.026 1.00 93.19 91 PHE A N 1
ATOM 716 C CA . PHE A 1 91 ? -4.006 -3.036 6.292 1.00 93.19 91 PHE A CA 1
ATOM 717 C C . PHE A 1 91 ? -5.453 -3.547 6.282 1.00 93.19 91 PHE A C 1
ATOM 719 O O . PHE A 1 91 ? -6.365 -2.818 6.678 1.00 93.19 91 PHE A O 1
ATOM 726 N N . ARG A 1 92 ? -5.669 -4.835 5.959 1.00 92.94 92 ARG A N 1
ATOM 727 C CA . ARG A 1 92 ? -7.000 -5.475 6.043 1.00 92.94 92 ARG A CA 1
ATOM 728 C C . ARG A 1 92 ? -7.612 -5.355 7.437 1.00 92.94 92 ARG A C 1
ATOM 730 O O . ARG A 1 92 ? -8.775 -4.982 7.578 1.00 92.94 92 ARG A O 1
ATOM 737 N N . ALA A 1 93 ? -6.829 -5.652 8.473 1.00 91.38 93 ALA A N 1
ATOM 738 C CA . ALA A 1 93 ? -7.281 -5.559 9.857 1.00 91.38 93 ALA A CA 1
ATOM 739 C C . ALA A 1 93 ? -7.649 -4.116 10.247 1.00 91.38 93 ALA A C 1
ATOM 741 O O . ALA A 1 93 ? -8.576 -3.907 11.029 1.00 91.38 93 ALA A O 1
ATOM 742 N N . SER A 1 94 ? -6.948 -3.121 9.700 1.00 89.31 94 SER A N 1
ATOM 743 C CA . SER A 1 94 ? -7.221 -1.702 9.956 1.00 89.31 94 SER A CA 1
ATOM 744 C C . SER A 1 94 ? -8.505 -1.230 9.269 1.00 89.31 94 SER A C 1
ATOM 746 O O . SER A 1 94 ? -9.300 -0.536 9.899 1.00 89.31 94 SER A O 1
ATOM 748 N N . LEU A 1 95 ? -8.773 -1.689 8.042 1.00 86.94 95 LEU A N 1
ATOM 749 C CA . LEU A 1 95 ? -10.050 -1.459 7.355 1.00 86.94 95 LEU A CA 1
ATOM 750 C C . LEU A 1 95 ? -11.243 -2.040 8.130 1.00 86.94 95 LEU A C 1
ATOM 752 O O . LEU A 1 95 ? -12.260 -1.370 8.309 1.00 86.94 95 LEU A O 1
ATOM 756 N N . ALA A 1 96 ? -11.100 -3.258 8.659 1.00 85.12 96 ALA A N 1
ATOM 757 C CA . ALA A 1 96 ? -12.157 -3.895 9.443 1.00 85.12 96 ALA A CA 1
ATOM 758 C C . ALA A 1 96 ? -12.500 -3.104 10.721 1.00 85.12 96 ALA A C 1
ATOM 760 O O . ALA A 1 96 ? -13.670 -3.004 11.092 1.00 85.12 96 ALA A O 1
ATOM 761 N N . LYS A 1 97 ? -11.501 -2.494 11.380 1.00 83.56 97 LYS A N 1
ATOM 762 C CA . LYS A 1 97 ? -11.703 -1.673 12.590 1.00 83.56 97 LYS A CA 1
ATOM 763 C C . LYS A 1 97 ? -12.531 -0.415 12.338 1.00 83.56 97 LYS A C 1
ATOM 765 O O . LYS A 1 97 ? -13.257 0.005 13.233 1.00 83.56 97 LYS A O 1
ATOM 770 N N . ILE A 1 98 ? -12.433 0.174 11.147 1.00 80.25 98 ILE A N 1
ATOM 771 C CA . ILE A 1 98 ? -13.206 1.367 10.767 1.00 80.25 98 ILE A CA 1
ATOM 772 C C . ILE A 1 98 ? -14.560 1.017 10.128 1.00 80.25 98 ILE A C 1
ATOM 774 O O . ILE A 1 98 ? -15.230 1.889 9.585 1.00 80.25 98 ILE A O 1
ATOM 778 N N . GLY A 1 99 ? -14.976 -0.254 10.194 1.00 72.81 99 GLY A N 1
ATOM 779 C CA . GLY A 1 99 ? -16.258 -0.717 9.663 1.00 72.81 99 GLY A CA 1
ATOM 780 C C . GLY A 1 99 ? -16.297 -0.845 8.140 1.00 72.81 99 GLY A C 1
ATOM 781 O O . GLY A 1 99 ? -17.375 -1.027 7.577 1.00 72.81 99 GLY A O 1
ATOM 782 N N . TRP A 1 100 ? -15.150 -0.775 7.457 1.00 67.50 100 TRP A N 1
ATOM 783 C CA . TRP A 1 100 ? -15.095 -0.972 6.013 1.00 67.50 100 TRP A CA 1
ATOM 784 C C . TRP A 1 100 ? -15.164 -2.469 5.695 1.00 67.50 100 TRP A C 1
ATOM 786 O O . TRP A 1 100 ? -14.199 -3.202 5.907 1.00 67.50 100 TRP A O 1
ATOM 796 N N . GLN A 1 101 ? -16.301 -2.917 5.156 1.00 59.31 101 GLN A N 1
ATOM 797 C CA . GLN A 1 101 ? -16.532 -4.313 4.748 1.00 59.31 101 GLN A CA 1
ATOM 798 C C . GLN A 1 101 ? -16.585 -4.532 3.227 1.00 59.31 101 GLN A C 1
ATOM 800 O O . GLN A 1 101 ? -16.842 -5.650 2.816 1.00 59.31 101 GLN A O 1
ATOM 805 N N . GLY A 1 102 ? -16.348 -3.500 2.404 1.00 55.16 102 GLY A N 1
ATOM 806 C CA . GLY A 1 102 ? -16.628 -3.525 0.958 1.00 55.16 102 GLY A CA 1
ATOM 807 C C . GLY A 1 102 ? -16.170 -4.787 0.211 1.00 55.16 102 GLY A C 1
ATOM 808 O O . GLY A 1 102 ? -15.000 -5.167 0.310 1.00 55.16 102 GLY A O 1
ATOM 809 N N . ASP A 1 103 ? -17.101 -5.385 -0.528 1.00 47.75 103 ASP A N 1
ATOM 810 C CA . ASP A 1 103 ? -16.870 -6.453 -1.506 1.00 47.75 103 ASP A CA 1
ATOM 811 C C . ASP A 1 103 ? -16.134 -5.925 -2.745 1.00 47.75 103 ASP A C 1
ATOM 813 O O . ASP A 1 103 ? -16.505 -4.830 -3.231 1.00 47.75 103 ASP A O 1
#

Nearest PDB structures (foldseek):
  2key-assembly1_A  TM=5.469E-01  e=4.265E+00  Bacteroides fragilis NCTC 9343
  3c24-assembly1_B  TM=5.219E-01  e=6.662E+00  Jannaschia sp. CCS1
  2c5i-assembly1_T  TM=4.779E-01  e=9.764E+00  S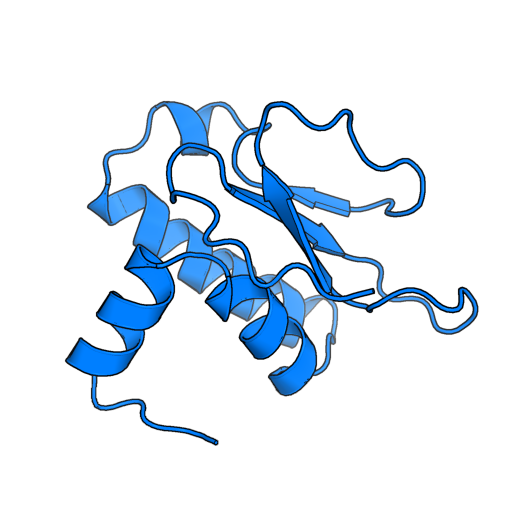accharomyces cerevisiae
  1mfq-assembly1_C  TM=3.888E-01  e=9.161E+00  Homo sapiens